Protein AF-A0A4Y9ZVL7-F1 (afdb_monomer_lite)

pLDDT: mean 89.34, std 9.44, range [51.19, 97.81]

Structure (mmCIF, N/CA/C/O backbone):
data_AF-A0A4Y9ZVL7-F1
#
_entry.id   AF-A0A4Y9ZVL7-F1
#
loop_
_atom_site.group_PDB
_atom_site.id
_atom_site.type_symbol
_atom_site.label_atom_id
_atom_site.label_alt_id
_atom_site.label_comp_id
_atom_site.label_asym_id
_atom_site.label_entity_id
_atom_site.label_seq_id
_atom_site.pdbx_PDB_ins_code
_atom_site.Cartn_x
_atom_site.Cartn_y
_atom_site.Cartn_z
_atom_site.occupancy
_atom_site.B_iso_or_equiv
_atom_site.auth_seq_id
_atom_site.auth_comp_id
_atom_site.auth_asym_id
_atom_site.auth_atom_id
_atom_site.pdbx_PDB_model_num
ATOM 1 N N . MET A 1 1 ? -30.446 -8.172 14.207 1.00 72.50 1 MET A N 1
ATOM 2 C CA . MET A 1 1 ? -29.417 -9.233 14.338 1.00 72.50 1 MET A CA 1
ATOM 3 C C . MET A 1 1 ? -28.183 -8.983 13.467 1.00 72.50 1 MET A C 1
ATOM 5 O O . MET A 1 1 ? -27.102 -8.861 14.028 1.00 72.50 1 MET A O 1
ATOM 9 N N . VAL A 1 2 ? -28.318 -8.809 12.144 1.00 82.62 2 VAL A N 1
ATOM 10 C CA . VAL A 1 2 ? -27.186 -8.607 11.201 1.00 82.62 2 VAL A CA 1
ATOM 11 C C . VAL A 1 2 ? -26.256 -7.451 11.590 1.00 82.62 2 VAL A C 1
ATOM 13 O O . VAL A 1 2 ? -25.047 -7.631 11.659 1.00 82.62 2 VAL A O 1
ATOM 16 N N . ARG A 1 3 ? -26.811 -6.286 11.951 1.00 80.00 3 ARG A N 1
ATOM 17 C CA . ARG A 1 3 ? -26.024 -5.115 12.371 1.00 80.00 3 ARG A CA 1
ATOM 18 C C . ARG A 1 3 ? -25.093 -5.416 13.555 1.00 80.00 3 ARG A C 1
ATOM 20 O O . ARG A 1 3 ? -23.927 -5.046 13.539 1.00 80.00 3 ARG A O 1
ATOM 27 N N . HIS A 1 4 ? -25.597 -6.121 14.567 1.00 86.00 4 HIS A N 1
ATOM 28 C CA . HIS A 1 4 ? -24.804 -6.500 15.739 1.00 86.00 4 HIS A CA 1
ATOM 29 C C . HIS A 1 4 ? -23.699 -7.502 15.372 1.00 86.00 4 HIS A C 1
ATOM 31 O O . HIS A 1 4 ? -22.567 -7.384 15.835 1.00 86.00 4 HIS A O 1
ATOM 37 N N . TRP A 1 5 ? -24.015 -8.449 14.487 1.00 86.00 5 TRP A N 1
ATOM 38 C CA . TRP A 1 5 ? -23.059 -9.428 13.981 1.00 86.00 5 TRP A CA 1
ATOM 39 C C . TRP A 1 5 ? -21.925 -8.771 13.179 1.00 86.00 5 TRP A C 1
ATOM 41 O O . TRP A 1 5 ? -20.760 -9.060 13.437 1.00 86.00 5 TRP A O 1
ATOM 51 N N . MET A 1 6 ? -22.241 -7.814 12.299 1.00 91.25 6 MET A N 1
ATOM 52 C CA . MET A 1 6 ? -21.245 -7.055 11.529 1.00 91.25 6 MET A CA 1
ATOM 53 C C . MET A 1 6 ? -20.308 -6.246 12.430 1.00 91.25 6 MET A C 1
ATOM 55 O O . MET A 1 6 ? -19.092 -6.328 12.273 1.00 91.25 6 MET A O 1
ATOM 59 N N . PHE A 1 7 ? -20.844 -5.513 13.413 1.00 90.56 7 PHE A N 1
ATOM 60 C CA . PHE A 1 7 ? -20.014 -4.740 14.342 1.00 90.56 7 PHE A CA 1
ATOM 61 C C . PHE A 1 7 ? -19.116 -5.631 15.201 1.00 90.56 7 PHE A C 1
ATOM 63 O O . PHE A 1 7 ? -17.943 -5.317 15.409 1.00 90.56 7 PHE A O 1
ATOM 70 N N . ASN A 1 8 ? -19.636 -6.763 15.677 1.00 89.38 8 ASN A N 1
ATOM 71 C CA . ASN A 1 8 ? -18.844 -7.678 16.487 1.00 89.38 8 ASN A CA 1
ATOM 72 C C . ASN A 1 8 ? -17.800 -8.436 15.643 1.00 89.38 8 ASN A C 1
ATOM 74 O O . ASN A 1 8 ? -16.697 -8.683 16.126 1.00 89.38 8 ASN A O 1
ATOM 78 N N . GLY A 1 9 ? -18.107 -8.751 14.381 1.00 87.19 9 GLY A N 1
ATOM 79 C CA . GLY A 1 9 ? -17.170 -9.328 13.412 1.00 87.19 9 GLY A CA 1
ATOM 80 C C . GLY A 1 9 ? -16.036 -8.369 13.053 1.00 87.19 9 GLY A C 1
ATOM 81 O O . GLY A 1 9 ? -14.868 -8.721 13.215 1.00 87.19 9 GLY A O 1
ATOM 82 N N . TYR A 1 10 ? -16.370 -7.128 12.682 1.00 90.25 10 TYR A N 1
ATOM 83 C CA . TYR A 1 10 ? -15.396 -6.061 12.437 1.00 90.25 10 TYR A CA 1
ATOM 84 C C . TYR A 1 10 ? -14.480 -5.868 13.648 1.00 90.25 10 TYR A C 1
ATOM 86 O O . TYR A 1 10 ? -13.266 -5.981 13.523 1.00 90.25 10 TYR A O 1
ATOM 94 N N . ARG A 1 11 ? -15.045 -5.727 14.856 1.00 91.12 11 ARG A N 1
ATOM 95 C CA . ARG A 1 11 ? -14.262 -5.577 16.094 1.00 91.12 11 ARG A CA 1
ATOM 96 C C . ARG A 1 11 ? -13.274 -6.725 16.326 1.00 91.12 11 ARG A C 1
ATOM 98 O O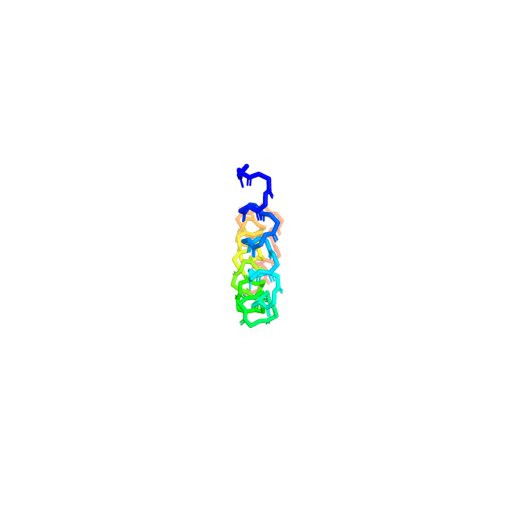 . ARG A 1 11 ? -12.192 -6.490 16.857 1.00 91.12 11 ARG A O 1
ATOM 105 N N . ARG A 1 12 ? -13.633 -7.966 15.980 1.00 90.44 12 ARG A N 1
ATOM 106 C CA . ARG A 1 12 ? -12.748 -9.137 16.127 1.00 90.44 12 ARG A CA 1
ATOM 107 C C . ARG A 1 12 ? -11.615 -9.123 15.104 1.00 90.44 12 ARG A C 1
ATOM 109 O O . ARG A 1 12 ? -10.478 -9.384 15.481 1.00 90.44 12 ARG A O 1
ATOM 116 N N . LEU A 1 13 ? -11.917 -8.786 13.853 1.00 89.69 13 LEU A N 1
ATOM 117 C CA . LEU A 1 13 ? -10.929 -8.710 12.776 1.00 89.69 13 LEU A CA 1
ATOM 118 C C . LEU A 1 13 ? -9.960 -7.542 12.976 1.00 89.69 13 LEU A C 1
ATOM 120 O O . LEU A 1 13 ? -8.754 -7.742 12.876 1.00 89.69 13 LEU A O 1
ATOM 124 N N . SER A 1 14 ? -10.459 -6.359 13.351 1.00 90.25 14 SER A N 1
ATOM 125 C CA . SER A 1 14 ? -9.641 -5.162 13.592 1.00 90.25 14 SER A CA 1
ATOM 126 C C . SER A 1 14 ? -8.574 -5.379 14.663 1.00 90.25 14 SER A C 1
ATOM 128 O O . SER A 1 14 ? -7.467 -4.872 14.535 1.00 90.25 14 SER A O 1
ATOM 130 N N . LYS A 1 15 ? -8.868 -6.181 15.695 1.00 92.25 15 LYS A N 1
ATOM 131 C CA . LYS A 1 15 ? -7.885 -6.543 16.731 1.00 92.25 15 LYS A CA 1
ATOM 132 C C . LYS A 1 15 ? -6.734 -7.393 16.200 1.00 92.25 15 LYS A C 1
ATOM 134 O O . LYS A 1 15 ? -5.658 -7.378 16.782 1.00 92.25 15 LYS A O 1
ATOM 139 N N . GLN A 1 16 ? -6.972 -8.141 15.127 1.00 93.12 16 GLN A N 1
ATOM 140 C CA . GLN A 1 16 ? -5.974 -9.009 14.515 1.00 93.12 16 GLN A CA 1
ATOM 141 C C . GLN A 1 16 ? -5.212 -8.320 13.377 1.00 93.12 16 GLN A C 1
ATOM 143 O O . GLN A 1 16 ? -4.162 -8.821 12.990 1.00 93.12 16 GLN A O 1
ATOM 148 N N . VAL A 1 17 ? -5.700 -7.172 12.873 1.00 93.00 17 VAL A N 1
ATOM 149 C CA . VAL A 1 17 ? -5.083 -6.401 11.772 1.00 93.00 17 VAL A CA 1
ATOM 150 C C . VAL A 1 17 ? -3.568 -6.269 11.921 1.00 93.00 17 VAL A C 1
ATOM 152 O O . VAL A 1 17 ? -2.885 -6.650 10.977 1.00 93.00 17 VAL A O 1
ATOM 155 N N . PRO A 1 18 ? -3.003 -5.838 13.065 1.00 91.00 18 PRO A N 1
ATOM 156 C CA . PRO A 1 18 ? -1.556 -5.643 13.178 1.00 91.00 18 PRO A CA 1
ATOM 157 C C . PRO A 1 18 ? -0.722 -6.899 12.882 1.00 91.00 18 PRO A C 1
ATOM 159 O O . PRO A 1 18 ? 0.387 -6.784 12.371 1.00 91.00 18 PRO A O 1
ATOM 162 N N . TYR A 1 19 ? -1.255 -8.092 13.159 1.00 90.75 19 TYR A N 1
ATOM 163 C CA . TYR A 1 19 ? -0.528 -9.352 12.990 1.00 90.75 19 TYR A CA 1
ATOM 164 C C . TYR A 1 19 ? -0.458 -9.820 11.536 1.00 90.75 19 TYR A C 1
ATOM 166 O O . TYR A 1 19 ? 0.533 -10.428 11.138 1.00 90.75 19 TYR A O 1
ATOM 174 N N . TRP A 1 20 ? -1.488 -9.546 10.733 1.00 91.12 20 TRP A N 1
ATOM 175 C CA . TRP A 1 20 ? -1.539 -9.998 9.338 1.00 91.12 20 TRP A CA 1
ATOM 176 C C . T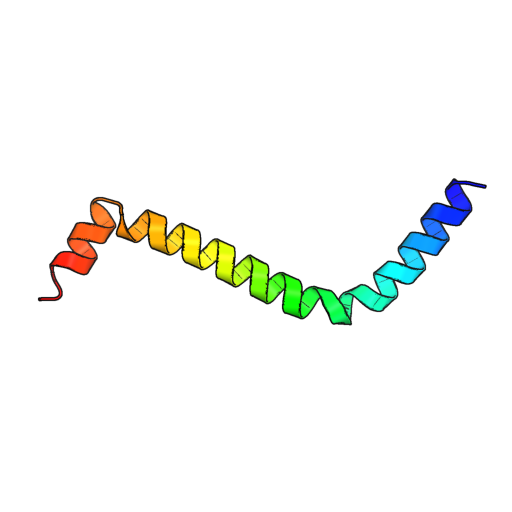RP A 1 20 ? -1.304 -8.874 8.328 1.00 91.12 20 TRP A C 1
ATOM 178 O O . TRP A 1 20 ? -0.908 -9.151 7.197 1.00 91.12 20 TRP A O 1
ATOM 188 N N . ILE A 1 21 ? -1.494 -7.609 8.718 1.00 95.19 21 ILE A N 1
ATOM 189 C CA . ILE A 1 21 ? -1.322 -6.473 7.808 1.00 95.19 21 ILE A CA 1
ATOM 190 C C . ILE A 1 21 ? 0.135 -6.296 7.398 1.00 95.19 21 ILE A C 1
ATOM 192 O O . ILE A 1 21 ? 0.393 -5.912 6.267 1.00 95.19 21 ILE A O 1
ATOM 196 N N . VAL A 1 22 ? 1.085 -6.613 8.281 1.00 94.62 22 VAL A N 1
ATOM 197 C CA . VAL A 1 22 ? 2.517 -6.480 7.993 1.00 94.62 22 VAL A CA 1
ATOM 198 C C . VAL A 1 22 ? 2.958 -7.444 6.884 1.00 94.62 22 VAL A C 1
ATOM 200 O O . VAL A 1 22 ? 3.423 -6.953 5.855 1.00 94.62 22 VAL A O 1
ATOM 203 N N . PRO A 1 23 ? 2.781 -8.779 6.998 1.00 94.94 23 PRO A N 1
ATOM 204 C CA . PRO A 1 23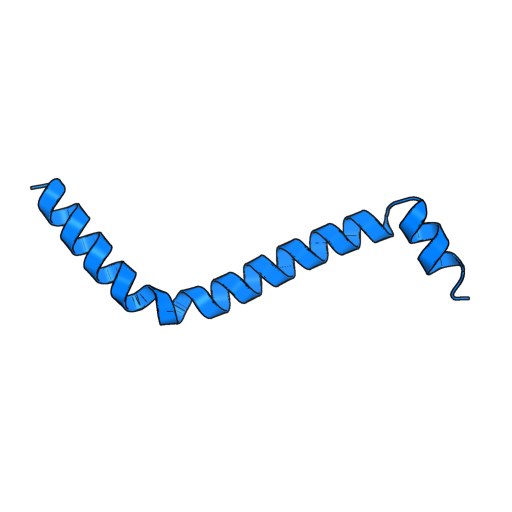 ? 3.148 -9.681 5.906 1.00 94.94 23 PRO A CA 1
ATOM 205 C C . PRO A 1 23 ? 2.324 -9.428 4.636 1.00 94.94 23 PRO A C 1
ATOM 207 O O . PRO A 1 23 ? 2.864 -9.541 3.538 1.00 94.94 23 PRO A O 1
ATOM 210 N N . PHE A 1 24 ? 1.053 -9.027 4.760 1.00 96.50 24 PHE A N 1
ATOM 211 C CA . PHE A 1 24 ? 0.226 -8.659 3.608 1.00 96.50 24 PHE A CA 1
ATOM 212 C C . PHE A 1 24 ? 0.768 -7.427 2.871 1.00 96.50 24 PHE A C 1
ATOM 214 O O . PHE A 1 24 ? 0.927 -7.459 1.653 1.00 96.50 24 PHE A O 1
ATOM 221 N N . ALA A 1 25 ? 1.089 -6.355 3.599 1.00 96.31 25 ALA A N 1
ATOM 222 C CA . ALA A 1 25 ? 1.626 -5.125 3.030 1.00 96.31 25 ALA A CA 1
ATOM 223 C C . ALA A 1 25 ? 2.995 -5.354 2.386 1.00 96.31 25 ALA A C 1
ATOM 225 O O . ALA A 1 25 ? 3.247 -4.834 1.303 1.00 96.31 25 ALA A O 1
ATOM 226 N N . ILE A 1 26 ? 3.849 -6.169 3.013 1.00 97.06 26 ILE A N 1
ATOM 227 C CA . ILE A 1 26 ? 5.137 -6.566 2.435 1.00 97.06 26 ILE A CA 1
ATOM 228 C C . ILE A 1 26 ? 4.904 -7.341 1.137 1.00 97.06 26 ILE A C 1
ATOM 230 O O . ILE A 1 26 ? 5.403 -6.933 0.095 1.00 97.06 26 ILE A O 1
ATOM 234 N N . GLY A 1 27 ? 4.104 -8.410 1.165 1.00 97.44 27 GLY A N 1
ATOM 235 C CA . GLY A 1 27 ? 3.860 -9.240 -0.016 1.00 97.44 27 GLY A CA 1
ATOM 236 C C . GLY A 1 27 ? 3.256 -8.452 -1.178 1.00 97.44 27 GLY A C 1
ATOM 237 O O . GLY A 1 27 ? 3.764 -8.501 -2.299 1.00 97.44 27 GLY A O 1
ATOM 238 N N . TYR A 1 28 ? 2.209 -7.672 -0.910 1.00 96.75 28 TYR A N 1
ATOM 239 C CA . TYR A 1 28 ? 1.554 -6.855 -1.928 1.00 96.75 28 TYR A CA 1
ATOM 240 C C . TYR A 1 28 ? 2.449 -5.712 -2.422 1.00 96.75 28 TYR A C 1
ATOM 242 O O . TYR A 1 28 ? 2.502 -5.440 -3.622 1.00 96.75 28 TYR A O 1
ATOM 250 N N . GLY A 1 29 ? 3.193 -5.068 -1.520 1.00 97.44 29 GLY A N 1
ATOM 251 C CA . GLY A 1 29 ? 4.146 -4.015 -1.860 1.00 97.44 29 GLY A CA 1
ATOM 252 C C . GLY A 1 29 ? 5.262 -4.529 -2.766 1.00 97.44 29 GLY A C 1
ATOM 253 O O . GLY A 1 29 ? 5.509 -3.949 -3.823 1.00 97.44 29 GLY A O 1
ATOM 254 N N . THR A 1 30 ? 5.875 -5.660 -2.409 1.00 97.81 30 THR A N 1
ATOM 255 C CA . THR A 1 30 ? 6.902 -6.317 -3.227 1.00 97.81 30 THR A CA 1
AT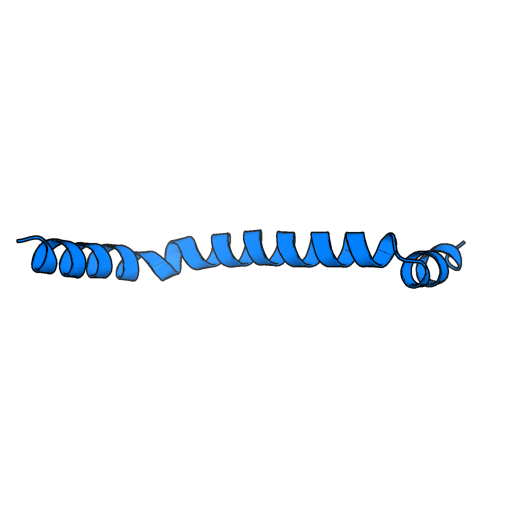OM 256 C C . THR A 1 30 ? 6.352 -6.733 -4.586 1.00 97.81 30 THR A C 1
ATOM 258 O O . THR A 1 30 ? 6.993 -6.456 -5.596 1.00 97.81 30 THR A O 1
ATOM 261 N N . TYR A 1 31 ? 5.161 -7.334 -4.638 1.00 97.50 31 TYR A N 1
ATOM 262 C CA . TYR A 1 31 ? 4.518 -7.708 -5.901 1.00 97.50 31 TYR A CA 1
ATOM 263 C C . TYR A 1 31 ? 4.292 -6.493 -6.810 1.00 97.50 31 TYR A C 1
ATOM 265 O O . TYR A 1 31 ? 4.660 -6.510 -7.984 1.00 97.50 31 TYR A O 1
ATOM 273 N N . THR A 1 32 ? 3.733 -5.417 -6.256 1.00 97.62 32 THR A N 1
ATOM 274 C CA . THR A 1 32 ? 3.417 -4.199 -7.013 1.00 97.62 32 THR A CA 1
ATOM 275 C C . THR A 1 32 ? 4.687 -3.539 -7.544 1.00 97.62 32 THR A C 1
ATOM 277 O O . THR A 1 32 ? 4.758 -3.178 -8.719 1.00 97.62 32 THR A O 1
ATOM 280 N N . TRP A 1 33 ? 5.716 -3.421 -6.702 1.00 96.88 33 TRP A N 1
ATOM 281 C CA . TRP A 1 33 ? 7.017 -2.902 -7.113 1.00 96.88 33 TRP A CA 1
ATOM 282 C C . TRP A 1 33 ? 7.650 -3.764 -8.209 1.00 96.88 33 TRP A C 1
ATOM 284 O O . TRP A 1 33 ? 8.077 -3.223 -9.225 1.00 96.88 33 TRP A O 1
ATOM 294 N N . ALA A 1 34 ? 7.661 -5.090 -8.045 1.00 96.62 34 ALA A N 1
ATOM 295 C CA . ALA A 1 34 ? 8.263 -6.004 -9.010 1.00 96.62 34 ALA A CA 1
ATOM 296 C C . ALA A 1 34 ? 7.571 -5.929 -10.376 1.00 96.62 34 ALA A C 1
ATOM 298 O O . ALA A 1 34 ? 8.246 -5.873 -11.400 1.00 96.62 34 ALA A O 1
ATOM 299 N N . ASN A 1 35 ? 6.238 -5.865 -10.401 1.00 97.25 35 ASN A N 1
ATOM 300 C CA . ASN A 1 35 ? 5.485 -5.751 -11.646 1.00 97.25 35 ASN A CA 1
ATOM 301 C C . ASN A 1 35 ? 5.744 -4.412 -12.356 1.00 97.25 35 ASN A C 1
ATOM 303 O O . ASN A 1 35 ? 5.946 -4.378 -13.568 1.00 97.25 35 ASN A O 1
ATOM 307 N N . ASN A 1 36 ? 5.808 -3.312 -11.599 1.00 95.31 36 ASN A N 1
ATOM 308 C CA . ASN A 1 36 ? 6.145 -1.997 -12.145 1.00 95.31 36 ASN A CA 1
ATOM 309 C C . ASN A 1 36 ? 7.577 -1.958 -12.685 1.00 95.31 36 ASN A C 1
ATOM 311 O O . ASN A 1 36 ? 7.817 -1.427 -13.769 1.00 95.31 36 ASN A O 1
ATOM 315 N N . GLN A 1 37 ? 8.519 -2.549 -11.950 1.00 95.00 37 GLN A N 1
ATOM 316 C CA . GLN A 1 37 ? 9.910 -2.633 -12.368 1.00 95.00 37 GLN A CA 1
ATOM 317 C C . GLN A 1 37 ? 10.039 -3.476 -13.635 1.00 95.00 37 GLN A C 1
ATOM 319 O O . GLN A 1 37 ? 10.657 -3.030 -14.594 1.00 95.00 37 GLN A O 1
ATOM 324 N N . TYR A 1 38 ? 9.400 -4.644 -13.687 1.00 94.75 38 TYR A N 1
ATOM 325 C CA . TYR A 1 38 ? 9.357 -5.486 -14.880 1.00 94.75 38 TYR A CA 1
ATOM 326 C C . TYR A 1 38 ? 8.793 -4.730 -16.091 1.00 94.75 38 TYR A C 1
ATOM 328 O O . TYR A 1 38 ? 9.417 -4.703 -17.151 1.00 94.75 38 TYR A O 1
ATOM 336 N N . ALA A 1 39 ? 7.664 -4.036 -15.925 1.00 95.38 39 ALA A N 1
ATOM 337 C CA . ALA A 1 39 ? 7.074 -3.226 -16.989 1.00 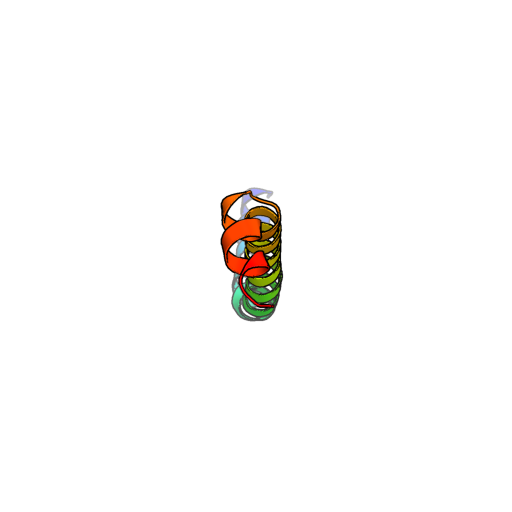95.38 39 ALA A CA 1
ATOM 338 C C . ALA A 1 39 ? 8.019 -2.109 -17.467 1.00 95.38 39 ALA A C 1
ATOM 340 O O . ALA A 1 39 ? 8.130 -1.858 -18.669 1.00 95.38 39 ALA A O 1
ATOM 341 N N . TRP A 1 40 ? 8.744 -1.465 -16.547 1.00 93.06 40 TRP A N 1
ATOM 342 C CA . TRP A 1 40 ? 9.749 -0.463 -16.893 1.00 93.06 40 TRP A CA 1
ATOM 343 C C . TRP A 1 40 ? 10.925 -1.068 -17.664 1.00 93.06 40 TRP A C 1
ATOM 345 O O . TRP A 1 40 ? 11.306 -0.512 -18.692 1.00 93.06 40 TRP A O 1
ATOM 355 N N . GLN A 1 41 ? 11.466 -2.210 -17.237 1.00 92.31 41 GLN A N 1
ATOM 356 C CA . GLN A 1 41 ? 12.571 -2.886 -17.931 1.00 92.31 41 GLN A CA 1
ATOM 357 C C . GLN A 1 41 ? 12.186 -3.259 -19.367 1.00 92.31 41 GLN A C 1
ATOM 359 O O . GLN A 1 41 ? 12.969 -3.059 -20.291 1.00 92.31 41 GLN A O 1
ATOM 364 N N . MET A 1 42 ? 10.951 -3.727 -19.563 1.00 90.62 42 MET A N 1
ATOM 365 C CA . MET A 1 42 ? 10.416 -4.082 -20.879 1.00 90.62 42 MET A CA 1
ATOM 366 C C . MET A 1 42 ? 10.114 -2.861 -21.760 1.00 90.62 42 MET A C 1
ATOM 368 O O . MET A 1 42 ? 9.938 -2.993 -22.971 1.00 90.62 42 MET A O 1
ATOM 372 N N . SER A 1 43 ? 10.080 -1.656 -21.189 1.00 90.94 43 SER A N 1
ATOM 373 C CA . SER A 1 43 ? 9.920 -0.422 -21.955 1.00 90.94 43 SER A CA 1
ATOM 374 C C . SER A 1 43 ? 11.186 -0.077 -22.748 1.00 90.94 43 SER A C 1
ATOM 376 O O . SER A 1 43 ? 12.290 -0.527 -22.436 1.00 90.94 43 SER A O 1
ATOM 378 N N . LYS A 1 44 ? 11.049 0.789 -23.759 1.00 87.44 44 LYS A N 1
ATOM 379 C CA . LYS A 1 44 ? 12.192 1.298 -24.536 1.00 87.44 44 LYS A CA 1
ATOM 380 C C . LYS A 1 44 ? 13.211 2.029 -23.655 1.00 87.44 44 LYS A C 1
ATOM 382 O O . LYS A 1 44 ? 14.410 1.878 -23.854 1.00 87.44 44 LYS A O 1
ATOM 387 N N . ALA A 1 45 ? 12.735 2.801 -22.675 1.00 87.50 45 ALA A N 1
ATOM 388 C CA . ALA A 1 45 ? 13.596 3.501 -21.726 1.00 87.50 45 ALA A CA 1
ATOM 389 C C . ALA A 1 45 ? 14.377 2.517 -20.841 1.00 87.50 45 ALA A C 1
ATOM 391 O O . ALA A 1 45 ? 15.570 2.710 -20.629 1.00 87.50 45 ALA A O 1
ATOM 392 N N . GLY A 1 46 ? 13.723 1.441 -20.391 1.00 86.44 46 GLY A N 1
ATOM 393 C CA . GLY A 1 46 ? 14.366 0.363 -19.641 1.00 86.44 46 GLY A CA 1
ATOM 394 C C . GLY A 1 46 ? 15.430 -0.358 -20.460 1.00 86.44 46 GLY A C 1
ATOM 395 O O . GLY A 1 46 ? 16.559 -0.491 -20.002 1.00 86.44 46 GLY A O 1
ATOM 396 N N . HIS A 1 47 ? 15.123 -0.729 -21.704 1.00 89.00 47 HIS A N 1
ATOM 397 C CA . HIS A 1 47 ? 16.096 -1.354 -22.604 1.00 89.00 47 HIS A CA 1
ATOM 398 C C . HIS A 1 47 ? 17.310 -0.460 -22.888 1.00 89.00 47 HIS A C 1
ATOM 400 O O . HIS A 1 47 ? 18.422 -0.967 -22.961 1.00 89.00 47 HIS A O 1
ATOM 406 N N . LEU A 1 48 ? 17.133 0.858 -23.019 1.00 89.00 48 LEU A N 1
ATOM 407 C CA . LEU A 1 48 ? 18.251 1.795 -23.186 1.00 89.00 48 LEU A CA 1
ATOM 408 C C . LEU A 1 48 ? 19.086 1.932 -21.904 1.00 89.00 48 LEU A C 1
ATOM 410 O O . LEU A 1 48 ? 20.311 1.951 -21.972 1.00 89.00 48 LEU A O 1
ATOM 414 N N . ALA A 1 49 ? 18.433 2.004 -20.741 1.00 87.06 49 ALA A N 1
ATOM 415 C CA . ALA A 1 49 ? 19.099 2.125 -19.445 1.00 87.06 49 ALA A CA 1
ATOM 416 C C . ALA A 1 49 ? 19.855 0.847 -19.034 1.00 87.06 49 ALA A C 1
ATOM 418 O O . ALA A 1 49 ? 20.908 0.933 -18.411 1.00 87.06 49 ALA A O 1
ATOM 419 N N . LEU A 1 50 ? 19.327 -0.329 -19.380 1.00 83.44 50 LEU A N 1
ATOM 420 C CA . LEU A 1 50 ? 19.904 -1.634 -19.032 1.00 83.44 50 LEU A CA 1
ATOM 421 C C . LEU A 1 50 ? 20.838 -2.170 -20.121 1.00 83.44 50 LEU A C 1
ATOM 423 O O . LEU A 1 50 ? 21.800 -2.863 -19.814 1.00 83.44 50 LEU A O 1
ATOM 427 N N . GLY A 1 51 ? 20.581 -1.833 -21.387 1.00 74.38 51 GLY A N 1
ATOM 428 C CA . GLY A 1 51 ? 21.383 -2.262 -22.534 1.00 74.38 51 GLY A CA 1
ATOM 429 C C . GLY A 1 51 ? 22.722 -1.536 -22.678 1.00 74.38 51 GLY A C 1
ATOM 430 O O . GLY A 1 51 ? 23.574 -2.002 -23.424 1.00 74.38 51 GLY A O 1
ATOM 431 N N . GLY A 1 52 ? 22.934 -0.425 -21.963 1.00 66.00 52 GLY A N 1
ATOM 432 C CA . GLY A 1 52 ? 24.226 0.271 -21.883 1.00 66.00 52 GLY A CA 1
ATOM 433 C C . GLY A 1 52 ? 25.179 -0.269 -20.808 1.00 66.00 52 GLY A C 1
ATOM 434 O O . GLY A 1 52 ? 26.237 0.312 -20.601 1.00 66.00 52 GLY A O 1
ATOM 435 N N . HIS A 1 53 ? 24.796 -1.336 -20.097 1.00 56.91 53 HIS A N 1
ATOM 436 C CA . HIS A 1 53 ? 25.540 -1.912 -18.970 1.00 56.91 53 HIS A CA 1
ATOM 437 C C . HIS A 1 53 ? 26.340 -3.173 -19.365 1.00 56.91 53 HIS A C 1
ATOM 439 O O . HIS A 1 53 ? 26.453 -4.114 -18.576 1.00 56.91 53 HIS A O 1
ATOM 445 N N . HIS A 1 54 ? 26.844 -3.197 -20.603 1.00 51.19 54 HIS A N 1
ATOM 446 C CA . HIS A 1 54 ? 27.766 -4.198 -21.151 1.00 51.19 54 HIS A CA 1
ATOM 447 C C .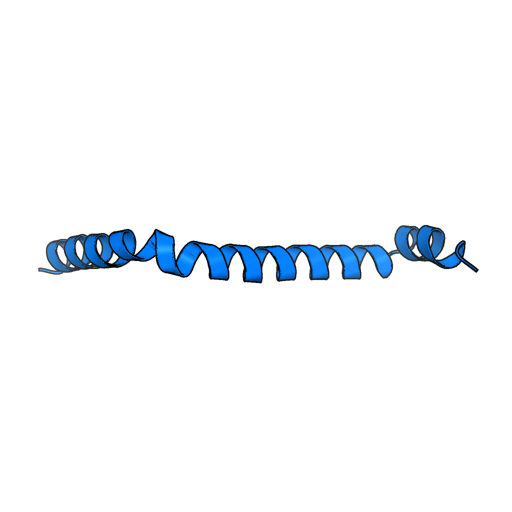 HIS A 1 54 ? 29.107 -3.542 -21.482 1.00 51.19 54 HIS A C 1
ATOM 449 O O . HIS A 1 54 ? 29.081 -2.402 -21.999 1.00 51.19 54 HIS A O 1
#

InterPro domains:
  IPR004205 Cytochrome b-c1 complex subunit 8 [PF02939] (1-47)
  IPR036642 Cytochrome b-c1 complex subunit 8 superfamily [G3DSA:1.20.5.210] (1-51)
  IPR036642 Cytochrome b-c1 complex subunit 8 superfamily [SSF81508] (3-51)

Organism: NCBI:txid135208

Radius of gyration: 20.8 Å; chains: 1; bounding box: 57×14×41 Å

Foldseek 3Di:
DVVVVVVVVCVVVVVCCVVVVVVVCVVVVVVVVVVVVVVCCPDPNNCVVVVVPD

Sequence (54 aa):
MVRHWMFNGYRRLSKQVPYWIVPFAIGYGTYTWANNQYAWQMSKAGHLALGGHH

Secondary structure (DSSP, 8-state):
-HHHHHHHHHHHHHHHHHHHHHHHHHHHHHHHHHHHHHHHHHSHHHHHHHHT--